Protein AF-A0A3L7JCT5-F1 (afdb_monomer)

InterPro domains:
  IPR001584 Integrase, catalytic core [PF13683] (3-22)

Secondary structure (DSSP, 8-state):
-HHHHHIIIII---GGGTT--HHHHHHHHHHHT-GGG------

Sequence (43 aa):
MRKWMEFYNRKRPHSALGGKPPAVIYWQVIDQNQPDQQVQSVA

Organism: NCBI:txid2670375

Foldseek 3Di:
DVVVVCCQQQPAQDVVVVGGHNVVVVVVVCVVVPPPPPPPPDD

Radius of gyration: 15.07 Å; Cα contacts (8 Å, |Δi|>4): 26; chains: 1; bounding box: 38×22×38 Å

Mean predicted aligned error: 8.85 Å

Solvent-accessible surface area (backbone atoms only — not comparable to full-atom values): 2696 Å² total; per-residue (Å²): 111,71,70,59,51,51,39,52,36,68,67,34,64,30,74,95,58,79,45,43,22,58,52,60,54,54,51,52,52,4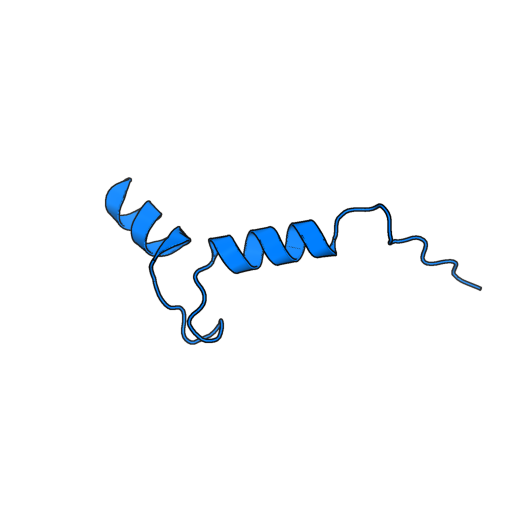7,65,74,61,47,73,94,71,73,78,78,78,81,127

Structure (mmCIF, N/CA/C/O backbone):
data_AF-A0A3L7JCT5-F1
#
_entry.id   AF-A0A3L7JCT5-F1
#
loop_
_atom_site.group_PDB
_atom_site.id
_atom_site.type_symbol
_atom_site.label_atom_id
_atom_site.label_alt_id
_atom_site.label_comp_id
_atom_site.label_asym_id
_atom_site.label_entity_id
_atom_site.label_seq_id
_atom_site.pdbx_PDB_ins_code
_atom_site.Cartn_x
_atom_site.Cartn_y
_atom_site.Cartn_z
_atom_site.occupancy
_atom_site.B_iso_or_equiv
_atom_site.auth_seq_id
_atom_site.auth_comp_id
_atom_site.auth_asym_id
_atom_site.auth_atom_id
_atom_site.pdbx_PDB_model_num
ATOM 1 N N . MET A 1 1 ? 18.371 1.578 -4.307 1.00 69.69 1 MET A N 1
ATOM 2 C CA . MET A 1 1 ? 17.559 1.258 -3.109 1.00 69.69 1 MET A CA 1
ATOM 3 C C . MET A 1 1 ? 16.162 1.881 -3.115 1.00 69.69 1 MET A C 1
ATOM 5 O O . MET A 1 1 ? 15.194 1.139 -3.095 1.00 69.69 1 MET A O 1
ATOM 9 N N . ARG A 1 2 ? 16.002 3.206 -3.234 1.00 84.88 2 ARG A N 1
ATOM 10 C CA . ARG A 1 2 ? 14.663 3.846 -3.185 1.00 84.88 2 ARG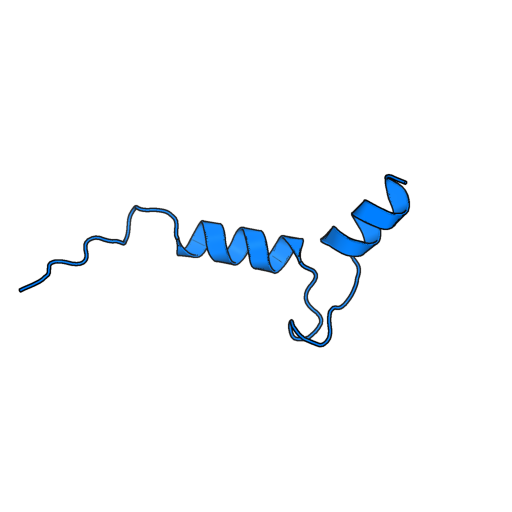 A CA 1
ATOM 11 C C . ARG A 1 2 ? 13.637 3.280 -4.184 1.00 84.88 2 ARG A C 1
ATOM 13 O O . ARG A 1 2 ? 12.488 3.076 -3.820 1.00 84.88 2 ARG A O 1
ATOM 20 N N . LYS A 1 3 ? 14.075 2.934 -5.401 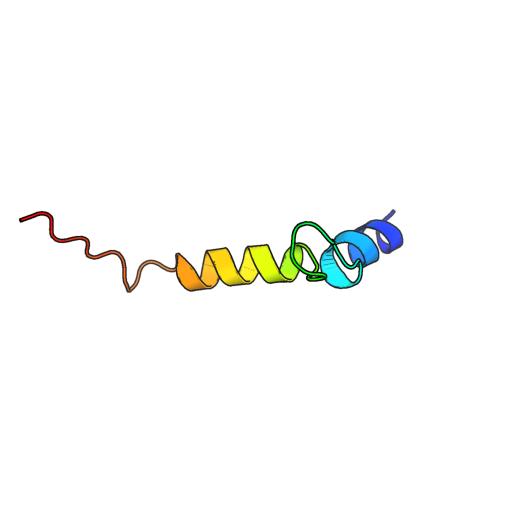1.00 91.44 3 LYS A N 1
ATOM 21 C CA . LYS A 1 3 ? 13.213 2.375 -6.459 1.00 91.44 3 LYS A CA 1
ATOM 22 C C . LYS A 1 3 ? 12.599 1.011 -6.106 1.00 91.44 3 LYS A C 1
ATOM 24 O O . LYS A 1 3 ? 11.434 0.783 -6.411 1.00 91.44 3 LYS A O 1
ATOM 29 N N . TRP A 1 4 ? 13.351 0.112 -5.455 1.00 91.69 4 TRP A N 1
ATOM 30 C CA . TRP A 1 4 ? 12.801 -1.191 -5.050 1.00 91.69 4 TRP A CA 1
ATOM 31 C C . TRP A 1 4 ? 11.833 -1.028 -3.879 1.00 91.69 4 TRP A C 1
ATOM 33 O O . TRP A 1 4 ? 10.781 -1.660 -3.863 1.00 91.69 4 TRP A O 1
ATOM 43 N N . MET A 1 5 ? 12.160 -0.130 -2.944 1.00 92.62 5 MET A N 1
ATOM 44 C CA . MET A 1 5 ? 11.335 0.139 -1.768 1.00 92.62 5 MET A CA 1
ATOM 45 C C . MET A 1 5 ? 9.984 0.733 -2.174 1.00 92.62 5 MET A C 1
ATOM 47 O O . MET A 1 5 ? 8.943 0.305 -1.686 1.00 92.62 5 MET A O 1
ATOM 51 N N . GLU A 1 6 ? 9.983 1.676 -3.120 1.00 93.38 6 GLU A N 1
ATOM 52 C CA . GLU A 1 6 ? 8.755 2.263 -3.658 1.00 93.38 6 GLU A CA 1
ATOM 53 C C . GLU A 1 6 ? 7.893 1.216 -4.371 1.00 93.38 6 GLU A C 1
ATOM 55 O O . GLU A 1 6 ? 6.680 1.160 -4.158 1.00 93.38 6 GLU A O 1
ATOM 60 N N . PHE A 1 7 ? 8.515 0.355 -5.180 1.00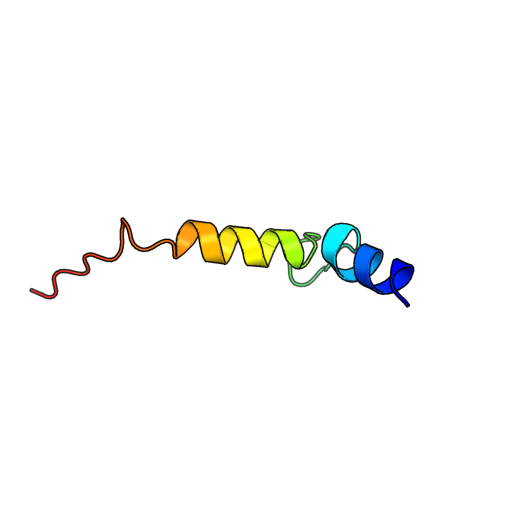 93.31 7 PHE A N 1
ATOM 61 C CA . PHE A 1 7 ? 7.803 -0.735 -5.832 1.00 93.31 7 PHE A CA 1
ATOM 62 C C . PHE A 1 7 ? 7.173 -1.678 -4.802 1.00 93.31 7 PHE A C 1
ATOM 64 O O . PHE A 1 7 ? 5.972 -1.925 -4.867 1.00 93.31 7 PHE A O 1
ATOM 71 N N . TYR A 1 8 ? 7.943 -2.141 -3.815 1.00 92.19 8 TYR A N 1
ATOM 72 C CA . TYR A 1 8 ? 7.457 -3.026 -2.756 1.00 92.19 8 TYR A CA 1
ATOM 73 C C . TYR A 1 8 ? 6.296 -2.404 -1.969 1.00 92.19 8 TYR A C 1
ATOM 75 O O . TYR A 1 8 ? 5.257 -3.038 -1.794 1.00 92.19 8 TYR A O 1
ATOM 83 N N . ASN A 1 9 ? 6.440 -1.144 -1.558 1.00 90.75 9 ASN A N 1
ATOM 84 C CA . ASN A 1 9 ? 5.469 -0.481 -0.694 1.00 90.75 9 ASN A CA 1
ATOM 85 C C . ASN A 1 9 ? 4.187 -0.062 -1.424 1.00 90.75 9 ASN A C 1
ATOM 87 O O . ASN A 1 9 ? 3.130 -0.042 -0.797 1.00 90.75 9 ASN A O 1
ATOM 91 N N . ARG A 1 10 ? 4.259 0.297 -2.717 1.00 90.69 10 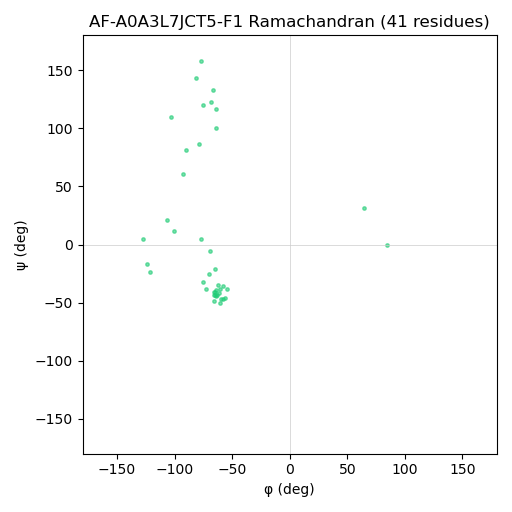ARG A N 1
ATOM 92 C CA . ARG A 1 10 ? 3.139 0.953 -3.428 1.00 90.69 10 ARG A CA 1
ATOM 93 C C . ARG A 1 10 ? 2.616 0.211 -4.652 1.00 90.69 10 ARG A C 1
ATOM 95 O O . ARG A 1 10 ? 1.490 0.472 -5.055 1.00 90.69 10 ARG A O 1
ATOM 102 N N . LYS A 1 11 ? 3.419 -0.653 -5.277 1.00 91.00 11 LYS A N 1
ATOM 103 C CA . LYS A 1 11 ? 3.088 -1.262 -6.581 1.00 91.00 11 LYS A CA 1
ATOM 104 C C . LYS A 1 11 ? 3.109 -2.789 -6.572 1.00 91.00 11 LYS A C 1
ATOM 106 O O . LYS A 1 11 ? 2.569 -3.397 -7.488 1.00 91.00 11 LYS A O 1
ATOM 111 N N . ARG A 1 12 ? 3.726 -3.417 -5.567 1.00 92.19 12 ARG A N 1
ATOM 112 C CA . ARG A 1 12 ? 3.843 -4.871 -5.487 1.00 92.19 12 ARG A CA 1
ATOM 113 C C . ARG A 1 12 ? 2.508 -5.489 -5.065 1.00 92.19 12 ARG A C 1
ATOM 115 O O . ARG A 1 12 ? 2.067 -5.237 -3.938 1.00 92.19 12 ARG A O 1
ATOM 122 N N . PRO A 1 13 ? 1.916 -6.359 -5.896 1.00 90.44 13 PRO A N 1
ATOM 123 C CA . PRO A 1 13 ? 0.771 -7.141 -5.472 1.00 90.44 13 PRO A CA 1
ATOM 124 C C . PRO A 1 13 ? 1.220 -8.159 -4.421 1.00 90.44 13 PRO A C 1
ATOM 126 O O . PRO A 1 13 ? 2.136 -8.949 -4.653 1.00 90.44 13 PRO A 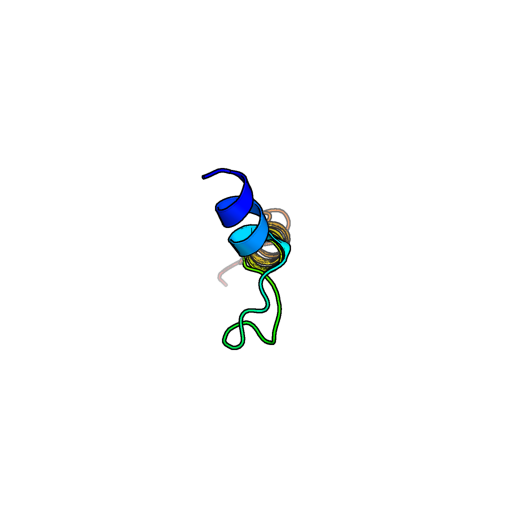O 1
ATOM 129 N N . HIS A 1 14 ? 0.607 -8.117 -3.239 1.00 89.31 14 HIS A N 1
ATOM 130 C CA . HIS A 1 14 ? 0.864 -9.089 -2.180 1.00 89.31 14 HIS A CA 1
ATOM 131 C C . HIS A 1 14 ? -0.292 -10.083 -2.123 1.00 89.31 14 HIS A C 1
ATOM 133 O O . HIS A 1 14 ? -1.383 -9.729 -1.685 1.00 89.31 14 HIS A O 1
ATOM 139 N N . SER A 1 15 ? -0.063 -11.333 -2.535 1.00 88.12 15 SER A N 1
ATOM 140 C CA . SER A 1 15 ? -1.108 -12.369 -2.565 1.00 88.12 15 SER A CA 1
ATOM 141 C C . SER A 1 15 ? -1.743 -12.615 -1.192 1.00 88.12 15 SER A C 1
ATOM 143 O O . SER A 1 15 ? -2.952 -12.778 -1.105 1.00 88.12 15 SER A O 1
ATOM 145 N N . ALA A 1 16 ? -0.956 -12.530 -0.113 1.00 87.38 16 ALA A N 1
ATOM 146 C CA . ALA A 1 16 ? -1.455 -12.620 1.263 1.00 87.38 16 ALA A CA 1
ATOM 147 C C . ALA A 1 16 ? -2.388 -11.457 1.663 1.00 87.38 16 ALA A C 1
ATOM 149 O O . ALA A 1 16 ? -3.168 -11.587 2.596 1.00 87.38 16 ALA A O 1
ATOM 150 N N . LEU A 1 17 ? -2.318 -10.327 0.952 1.00 87.44 17 LEU A N 1
ATOM 151 C CA . LEU A 1 17 ? -3.144 -9.134 1.162 1.00 87.44 17 LEU A CA 1
ATOM 152 C C . LEU A 1 17 ? -4.206 -8.978 0.057 1.00 87.44 17 LEU A C 1
ATOM 154 O O . LEU A 1 17 ? -4.672 -7.868 -0.210 1.00 87.44 17 LEU A O 1
ATOM 158 N N . GLY A 1 18 ? -4.547 -10.061 -0.652 1.00 90.00 18 GLY A N 1
ATOM 159 C CA . GLY A 1 18 ? -5.514 -10.021 -1.755 1.00 90.00 18 GLY A CA 1
ATOM 160 C C . GLY A 1 18 ? -5.047 -9.171 -2.943 1.00 90.00 18 GLY A C 1
ATOM 161 O O . GLY A 1 18 ? -5.854 -8.523 -3.601 1.00 90.00 18 GLY A O 1
ATOM 162 N N . GLY A 1 19 ? -3.735 -9.110 -3.181 1.0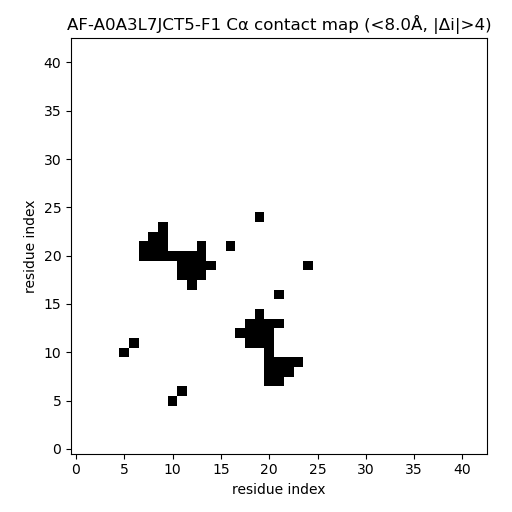0 90.12 19 GLY A N 1
ATOM 163 C CA . GLY A 1 19 ? -3.129 -8.325 -4.258 1.00 90.12 19 GLY A CA 1
ATOM 164 C C . GLY A 1 19 ? -2.889 -6.852 -3.916 1.00 90.12 19 GLY A C 1
ATOM 165 O O . GLY A 1 19 ? -2.331 -6.128 -4.738 1.00 90.12 19 GLY A O 1
ATOM 166 N N . LYS A 1 20 ? -3.242 -6.397 -2.710 1.00 91.19 20 LYS A N 1
ATOM 167 C CA . LYS A 1 20 ? -3.036 -5.006 -2.283 1.00 91.19 20 LYS A CA 1
ATOM 168 C C . LYS A 1 20 ? -1.599 -4.775 -1.801 1.00 91.19 20 LYS A C 1
ATOM 170 O O . LYS A 1 20 ? -1.019 -5.658 -1.170 1.00 91.19 20 LYS A O 1
ATOM 175 N N . PRO A 1 21 ? -1.000 -3.606 -2.073 1.00 92.75 21 PRO A N 1
ATOM 176 C CA . PRO A 1 21 ? 0.331 -3.290 -1.576 1.00 92.75 21 PRO A CA 1
ATOM 177 C C . PRO A 1 21 ? 0.300 -2.893 -0.084 1.00 92.75 21 PRO A C 1
ATOM 179 O O . PRO A 1 21 ? -0.732 -2.428 0.408 1.00 92.75 21 PRO A O 1
ATOM 182 N N . PRO A 1 22 ? 1.426 -3.010 0.646 1.00 90.25 22 PRO A N 1
ATOM 183 C CA . PRO A 1 22 ? 1.468 -2.827 2.096 1.00 90.25 22 PRO A CA 1
ATOM 184 C C . PRO A 1 22 ? 1.079 -1.416 2.546 1.00 90.25 22 PRO A C 1
ATOM 186 O O . PRO A 1 22 ? 0.425 -1.270 3.574 1.00 90.25 22 PRO A O 1
ATOM 189 N N . ALA A 1 23 ? 1.418 -0.379 1.767 1.00 91.69 23 ALA A N 1
ATOM 190 C CA . ALA A 1 23 ? 1.056 0.996 2.110 1.00 91.69 23 ALA A CA 1
ATOM 191 C C . ALA A 1 23 ? -0.465 1.190 2.197 1.00 91.69 23 ALA A C 1
ATOM 193 O O . ALA A 1 23 ? -0.932 1.881 3.092 1.00 91.69 23 ALA A O 1
ATOM 194 N N . VAL A 1 24 ? -1.242 0.554 1.312 1.00 89.56 24 VAL A N 1
ATOM 195 C CA . VAL A 1 24 ? -2.712 0.661 1.327 1.00 89.56 24 VAL A CA 1
ATOM 196 C C . VAL A 1 24 ? -3.281 0.077 2.617 1.00 89.56 24 VAL A C 1
ATOM 198 O O . VAL A 1 24 ? -4.131 0.698 3.245 1.00 89.56 24 VAL A O 1
ATOM 201 N N . ILE A 1 25 ? -2.780 -1.087 3.033 1.00 87.75 25 ILE A N 1
ATOM 202 C CA . ILE A 1 25 ? -3.235 -1.747 4.260 1.00 87.75 25 ILE A CA 1
ATOM 203 C C . ILE A 1 25 ? -2.861 -0.923 5.493 1.00 87.75 25 ILE A C 1
ATOM 205 O O . ILE A 1 25 ? -3.695 -0.738 6.369 1.00 87.75 25 ILE A O 1
ATOM 209 N N . TYR A 1 26 ? -1.641 -0.385 5.546 1.00 87.12 26 TYR A N 1
ATOM 210 C CA . TYR A 1 26 ? -1.194 0.444 6.665 1.00 87.12 26 TYR A CA 1
ATOM 211 C C . TYR A 1 26 ? -2.069 1.692 6.852 1.00 87.12 26 TYR A C 1
ATOM 213 O O . TYR A 1 26 ? -2.527 1.953 7.960 1.00 87.12 26 TYR A O 1
ATOM 221 N N . TRP A 1 27 ? -2.365 2.420 5.769 1.00 84.31 27 TRP A N 1
ATOM 222 C CA . TRP A 1 27 ? -3.252 3.585 5.832 1.00 84.31 27 TRP A CA 1
ATOM 223 C C . TRP A 1 27 ? -4.680 3.211 6.212 1.00 84.31 27 TRP A C 1
ATOM 225 O O . TRP A 1 27 ? -5.271 3.894 7.035 1.00 84.31 27 TRP A O 1
ATOM 235 N N . GLN A 1 28 ? -5.210 2.110 5.676 1.00 83.94 28 GLN A N 1
ATOM 236 C CA . GLN A 1 28 ? -6.537 1.618 6.041 1.00 83.94 28 GLN A CA 1
ATOM 237 C C . GLN A 1 28 ? -6.619 1.267 7.534 1.00 83.94 28 GLN A C 1
ATOM 239 O O . GLN A 1 28 ? -7.606 1.583 8.184 1.00 83.94 28 GLN A O 1
ATOM 244 N N . VAL A 1 29 ? -5.583 0.634 8.090 1.00 84.38 29 VAL A N 1
ATOM 245 C CA . VAL A 1 29 ? -5.522 0.318 9.523 1.00 84.38 29 VAL A CA 1
ATOM 246 C C . VAL A 1 29 ? -5.444 1.593 10.356 1.00 84.38 29 VAL A C 1
ATOM 248 O O . VAL A 1 29 ? -6.110 1.665 11.380 1.00 84.38 29 VAL A O 1
ATOM 251 N N . ILE A 1 30 ? -4.675 2.599 9.939 1.00 79.69 30 ILE A N 1
ATOM 252 C CA . ILE A 1 30 ? -4.609 3.879 10.658 1.00 79.69 30 ILE A CA 1
ATOM 253 C C . ILE A 1 30 ? -5.945 4.609 10.608 1.00 79.69 30 ILE A C 1
ATOM 255 O O . ILE A 1 30 ? -6.412 5.022 11.657 1.00 79.69 30 ILE A O 1
ATOM 259 N N . ASP A 1 31 ? -6.553 4.731 9.428 1.00 77.06 31 ASP A N 1
ATOM 260 C CA . ASP A 1 31 ? -7.858 5.371 9.214 1.00 77.06 31 ASP A CA 1
ATOM 261 C C . ASP A 1 31 ? -8.942 4.716 10.086 1.00 77.06 31 ASP A C 1
ATOM 263 O O . ASP A 1 31 ? -9.642 5.388 10.836 1.00 77.06 31 ASP A O 1
ATOM 267 N N . GLN A 1 32 ? -8.979 3.380 10.105 1.00 74.12 32 GLN A N 1
ATOM 268 C CA . GLN A 1 32 ? -9.906 2.604 10.937 1.00 74.12 32 GLN A CA 1
ATOM 269 C C . GLN A 1 32 ? -9.604 2.666 12.440 1.00 74.12 32 GLN A C 1
ATOM 271 O O . GLN A 1 32 ? -10.505 2.443 13.246 1.00 74.12 32 GLN A O 1
ATOM 276 N N . ASN A 1 33 ? -8.353 2.925 12.829 1.00 69.62 33 ASN A N 1
ATOM 277 C CA . ASN A 1 33 ? -7.943 3.080 14.226 1.00 69.62 33 ASN A CA 1
ATOM 278 C C . ASN A 1 33 ? -7.786 4.557 14.631 1.00 69.62 33 ASN A C 1
ATOM 280 O O . ASN A 1 33 ? -7.240 4.828 15.703 1.00 69.62 33 ASN A O 1
ATOM 284 N N . GLN A 1 34 ? -8.245 5.521 13.819 1.00 63.84 34 GLN A N 1
ATOM 285 C CA . GLN A 1 34 ? -8.274 6.914 14.254 1.00 63.84 34 GLN A CA 1
ATOM 286 C C . GLN A 1 34 ? -9.296 7.078 15.403 1.00 63.84 34 GLN A C 1
ATOM 288 O O . GLN A 1 34 ? -10.408 6.554 15.334 1.00 63.84 34 GLN A O 1
ATOM 293 N N . PRO A 1 35 ? -8.916 7.769 16.493 1.00 58.50 35 PRO A N 1
ATOM 294 C CA . PRO A 1 35 ? -9.513 7.620 17.825 1.00 58.50 35 PRO A CA 1
ATOM 295 C C . PRO A 1 35 ? -10.877 8.292 18.047 1.00 58.50 35 PRO A C 1
ATOM 297 O O . PRO A 1 35 ? -11.389 8.218 19.160 1.00 58.50 35 PRO A O 1
ATOM 300 N N . ASP A 1 36 ? -11.513 8.885 17.036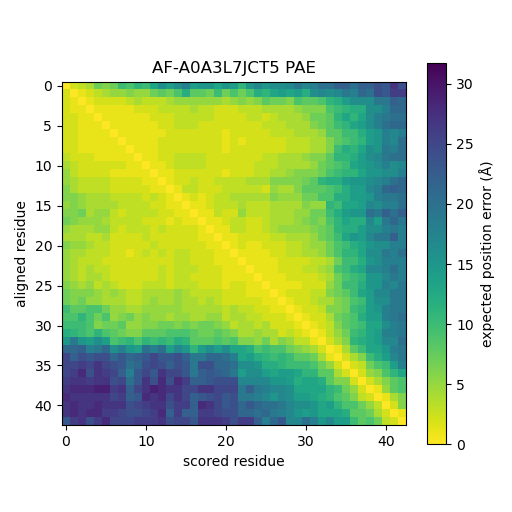 1.00 56.69 36 ASP A N 1
ATOM 301 C CA . ASP A 1 36 ? -12.862 9.453 17.196 1.00 56.69 36 ASP A CA 1
ATOM 302 C C . ASP A 1 36 ? -13.962 8.385 17.402 1.00 56.69 36 ASP A C 1
ATOM 304 O O . ASP A 1 36 ? -15.105 8.730 17.696 1.00 56.69 36 ASP A O 1
ATOM 308 N N . GLN A 1 37 ? -13.644 7.084 17.307 1.00 57.69 37 GLN A N 1
ATOM 309 C CA . GLN A 1 37 ? -14.626 6.001 17.493 1.00 57.69 37 GLN A CA 1
ATOM 310 C C . GLN 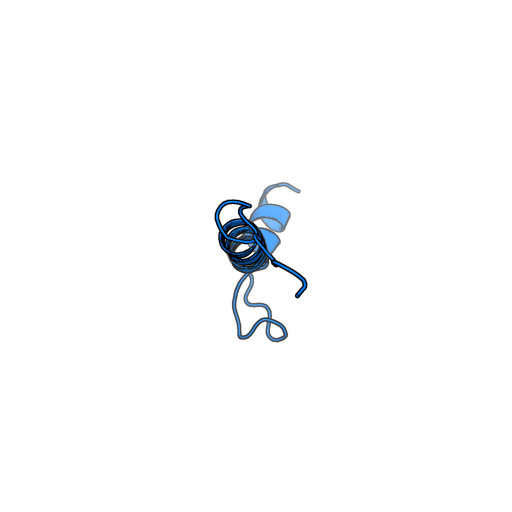A 1 37 ? -14.275 4.894 18.496 1.00 57.69 37 GLN A C 1
ATOM 312 O O . GLN A 1 37 ? -15.080 3.979 18.665 1.00 57.69 37 GLN A O 1
ATOM 317 N N . GLN A 1 38 ? -13.168 4.968 19.239 1.00 58.62 38 GLN A N 1
ATOM 318 C CA . GLN A 1 38 ? -12.971 4.067 20.388 1.00 58.62 38 GLN A CA 1
ATOM 319 C C . GLN A 1 38 ? -13.464 4.700 21.697 1.00 58.62 38 GLN A C 1
ATOM 321 O O . GLN A 1 38 ? -12.718 4.842 22.661 1.00 58.62 38 GLN A O 1
ATOM 326 N N . VAL A 1 39 ? -14.760 5.022 21.769 1.00 59.28 39 VAL A N 1
ATOM 327 C CA . VAL A 1 39 ? -15.471 5.006 23.057 1.00 59.28 39 VAL A CA 1
ATOM 328 C C . VAL A 1 39 ? -16.049 3.605 23.215 1.00 59.28 39 VAL A C 1
ATOM 330 O O . VAL A 1 39 ? -17.213 3.346 22.919 1.00 59.28 39 VAL A O 1
ATOM 333 N N . GLN A 1 40 ? -15.211 2.668 23.651 1.00 62.28 40 GLN A N 1
ATOM 334 C CA . GLN A 1 40 ? -15.706 1.413 24.200 1.00 62.28 40 GLN A CA 1
ATOM 335 C C . GLN A 1 40 ? -16.160 1.704 25.634 1.00 62.28 40 GLN A C 1
ATOM 337 O O . GLN A 1 40 ? -15.385 1.583 26.580 1.00 62.28 40 GLN A O 1
ATOM 342 N N . SER A 1 41 ? -17.410 2.149 25.800 1.00 61.19 41 SER A N 1
ATOM 343 C CA . SER A 1 41 ? -18.063 2.133 27.109 1.00 61.19 41 SER A CA 1
ATOM 344 C C . SER A 1 41 ? -18.207 0.674 27.527 1.00 61.19 41 SER A C 1
ATOM 346 O O . SER A 1 41 ? -19.075 -0.045 27.035 1.00 61.19 41 SER A O 1
ATOM 348 N N . VAL A 1 42 ? -17.305 0.225 28.395 1.00 54.09 42 VAL A N 1
ATOM 349 C CA . VAL A 1 42 ? -17.513 -0.984 29.188 1.00 54.09 42 VAL A CA 1
ATOM 350 C C . VAL A 1 42 ? -18.702 -0.705 30.112 1.00 54.09 42 VAL A C 1
ATOM 352 O O . VAL A 1 42 ? -18.672 0.254 30.883 1.00 54.09 42 VAL A O 1
ATOM 355 N N . ALA A 1 43 ? -19.782 -1.463 29.933 1.00 58.84 43 ALA A N 1
ATOM 356 C CA . ALA A 1 43 ? -20.894 -1.524 30.878 1.00 58.84 43 ALA A CA 1
ATOM 357 C C . ALA A 1 43 ? -20.578 -2.545 31.976 1.00 58.84 43 ALA A C 1
ATOM 359 O O . ALA A 1 43 ? -19.875 -3.535 31.658 1.00 58.84 43 ALA A O 1
#

pLDDT: mean 80.72, std 13.19, range [54.09, 93.38]